Protein AF-A0A0F8VFS8-F1 (afdb_monomer_lite)

Radius of gyration: 10.83 Å; chains: 1; bounding box: 24×27×24 Å

pLDDT: mean 94.19, std 6.98, range [55.81, 98.56]

Structure (mmCIF, N/CA/C/O backbone):
data_AF-A0A0F8VFS8-F1
#
_entry.id   AF-A0A0F8VFS8-F1
#
loop_
_atom_site.group_PDB
_atom_site.id
_atom_site.type_symbol
_atom_site.label_atom_id
_atom_site.label_alt_id
_atom_site.label_comp_id
_atom_site.label_asym_id
_atom_site.label_entity_id
_atom_site.label_seq_id
_atom_site.pdbx_PDB_ins_code
_atom_site.Cartn_x
_atom_site.Cartn_y
_atom_site.Cartn_z
_atom_site.occupancy
_atom_site.B_iso_or_equiv
_atom_site.auth_seq_id
_atom_site.auth_comp_id
_atom_site.auth_asym_id
_atom_site.auth_atom_id
_atom_site.pdbx_PDB_model_num
ATOM 1 N N . MET A 1 1 ? 4.598 18.534 -7.703 1.00 63.56 1 MET A N 1
ATOM 2 C CA . MET A 1 1 ? 3.524 17.538 -7.573 1.00 63.56 1 MET A CA 1
ATOM 3 C C . MET A 1 1 ? 3.307 17.339 -6.096 1.00 63.56 1 MET A C 1
ATOM 5 O O . MET A 1 1 ? 4.237 16.929 -5.404 1.00 63.56 1 MET A O 1
ATOM 9 N N . GLU A 1 2 ? 2.141 17.741 -5.621 1.00 88.38 2 GLU A N 1
ATOM 10 C CA . GLU A 1 2 ? 1.773 17.628 -4.213 1.00 88.38 2 GLU A CA 1
ATOM 11 C C . GLU A 1 2 ? 1.469 16.166 -3.869 1.00 88.38 2 GLU A C 1
ATOM 13 O O . GLU A 1 2 ? 0.960 15.412 -4.701 1.00 88.38 2 GLU A O 1
ATOM 18 N N . ILE A 1 3 ? 1.741 15.745 -2.628 1.00 88.44 3 ILE A N 1
ATOM 19 C CA . ILE A 1 3 ? 1.471 14.363 -2.178 1.00 88.44 3 ILE A CA 1
ATOM 20 C C . ILE A 1 3 ? 0.002 13.979 -2.416 1.00 88.44 3 ILE A C 1
ATOM 22 O O . ILE A 1 3 ? -0.285 12.831 -2.743 1.00 88.44 3 ILE A O 1
ATOM 26 N N . ALA A 1 4 ? -0.925 14.931 -2.281 1.00 93.25 4 ALA A N 1
ATOM 27 C CA . ALA A 1 4 ? -2.352 14.709 -2.504 1.00 93.25 4 ALA A CA 1
ATOM 28 C C . ALA A 1 4 ? -2.698 14.386 -3.971 1.00 93.25 4 ALA A C 1
ATOM 30 O O . ALA A 1 4 ? -3.546 13.531 -4.225 1.00 93.25 4 ALA A O 1
ATOM 31 N N . GLU A 1 5 ? -2.027 15.024 -4.932 1.00 94.31 5 GLU A N 1
ATOM 32 C CA . GLU A 1 5 ? -2.226 14.763 -6.365 1.00 94.31 5 GLU A CA 1
ATOM 33 C C . GLU A 1 5 ? -1.736 13.357 -6.716 1.00 94.31 5 GLU A C 1
ATOM 35 O O . GLU A 1 5 ? -2.457 12.567 -7.322 1.00 94.31 5 GLU A O 1
ATOM 40 N N . VAL A 1 6 ? -0.532 13.011 -6.247 1.00 94.50 6 VAL A N 1
ATOM 41 C CA . VAL A 1 6 ? 0.057 11.683 -6.463 1.00 94.50 6 VAL A CA 1
ATOM 42 C C . VAL A 1 6 ? -0.783 10.598 -5.787 1.00 94.50 6 VAL A C 1
ATOM 44 O O . VAL A 1 6 ? -0.983 9.532 -6.362 1.00 94.50 6 VAL A O 1
ATOM 47 N N . ALA A 1 7 ? -1.314 10.860 -4.590 1.00 96.50 7 ALA A N 1
ATOM 48 C CA . ALA A 1 7 ? -2.184 9.921 -3.886 1.00 96.50 7 ALA A CA 1
ATOM 49 C C . ALA A 1 7 ? -3.484 9.644 -4.650 1.00 96.50 7 ALA A C 1
ATOM 51 O O . ALA A 1 7 ? -3.900 8.493 -4.723 1.00 96.50 7 ALA A O 1
ATOM 52 N N . THR A 1 8 ? -4.081 10.674 -5.254 1.00 95.88 8 THR A N 1
ATOM 53 C CA . THR A 1 8 ? -5.297 10.536 -6.071 1.00 95.88 8 THR A CA 1
ATOM 54 C C . THR A 1 8 ? -5.037 9.674 -7.306 1.00 95.88 8 THR A C 1
ATOM 56 O O . THR A 1 8 ? -5.825 8.789 -7.626 1.00 95.88 8 THR A O 1
ATOM 59 N N . LEU A 1 9 ? -3.891 9.867 -7.967 1.00 95.06 9 LEU A N 1
ATOM 60 C CA . LEU A 1 9 ? -3.492 9.028 -9.097 1.00 95.06 9 LEU A CA 1
ATOM 61 C C . LEU A 1 9 ? -3.258 7.569 -8.671 1.00 95.06 9 LEU A C 1
ATOM 63 O O . LEU A 1 9 ? -3.735 6.648 -9.326 1.00 95.06 9 LEU A O 1
ATOM 67 N N . ILE A 1 10 ? -2.538 7.346 -7.568 1.00 95.69 10 ILE A N 1
ATOM 68 C CA . ILE A 1 10 ? -2.276 5.991 -7.061 1.00 95.69 10 ILE A CA 1
ATOM 69 C C . ILE A 1 10 ? -3.574 5.294 -6.655 1.00 95.69 10 ILE A C 1
ATOM 71 O O . ILE A 1 10 ? -3.725 4.113 -6.945 1.00 95.69 10 ILE A O 1
ATOM 75 N N . GLU A 1 11 ? -4.507 5.997 -6.013 1.00 95.62 11 GLU A N 1
ATOM 76 C CA . GLU A 1 11 ? -5.815 5.442 -5.663 1.00 95.62 11 GLU A CA 1
ATOM 77 C C . GLU A 1 11 ? -6.524 4.867 -6.891 1.00 95.62 11 GLU A C 1
ATOM 79 O O . GLU A 1 11 ? -6.898 3.698 -6.865 1.00 95.62 11 GLU A O 1
ATOM 84 N N . GLN A 1 12 ? -6.622 5.640 -7.976 1.00 94.31 12 GLN A N 1
ATOM 85 C CA . GLN A 1 12 ? -7.230 5.185 -9.231 1.00 94.31 12 GLN A CA 1
ATOM 86 C C . GLN A 1 12 ? -6.499 3.975 -9.821 1.00 94.31 12 GLN A C 1
ATOM 88 O O . GLN A 1 12 ? -7.129 3.039 -10.308 1.00 94.31 12 GLN A O 1
ATOM 93 N N . LEU A 1 13 ? -5.165 3.975 -9.760 1.00 94.12 13 LEU A N 1
ATOM 94 C CA . LEU A 1 13 ? -4.359 2.869 -10.269 1.00 94.12 13 LEU A CA 1
ATOM 95 C C . LEU A 1 13 ? -4.563 1.597 -9.448 1.00 94.12 13 LEU A C 1
ATOM 97 O O . LEU A 1 13 ? -4.676 0.539 -10.050 1.00 94.12 13 LEU A O 1
ATOM 101 N N . ILE A 1 14 ? -4.659 1.687 -8.115 1.00 92.44 14 ILE A N 1
ATOM 102 C CA . ILE A 1 14 ? -4.926 0.542 -7.227 1.00 92.44 14 ILE A CA 1
ATOM 103 C C . ILE A 1 14 ? -6.213 -0.181 -7.635 1.00 92.44 14 ILE A C 1
ATOM 105 O O . ILE A 1 14 ? -6.258 -1.407 -7.571 1.00 92.44 14 ILE A O 1
ATOM 109 N N . GLU A 1 15 ? -7.247 0.547 -8.062 1.00 87.81 15 GLU A N 1
ATOM 110 C CA . GLU A 1 15 ? -8.521 -0.061 -8.474 1.00 87.81 15 GLU A CA 1
ATOM 111 C C . GLU A 1 15 ? -8.418 -0.873 -9.770 1.00 87.81 15 GLU A C 1
ATOM 113 O O . GLU A 1 15 ? -9.264 -1.727 -10.013 1.00 87.81 15 GLU A O 1
ATOM 118 N N . GLY A 1 16 ? -7.383 -0.635 -10.580 1.00 88.19 16 GLY A N 1
ATOM 119 C CA . GLY A 1 16 ? -7.144 -1.342 -11.837 1.00 88.19 16 GLY A CA 1
ATOM 120 C C . GLY A 1 16 ? -6.404 -2.678 -11.702 1.00 88.19 16 GLY A C 1
ATOM 121 O O . GLY A 1 16 ? -6.127 -3.304 -12.722 1.00 88.19 16 GLY A O 1
ATOM 122 N N . TYR A 1 17 ? -6.047 -3.107 -10.487 1.00 88.62 17 TYR A N 1
ATOM 123 C CA . TYR A 1 17 ? -5.332 -4.364 -10.242 1.00 88.62 17 TYR A CA 1
ATOM 124 C C . TYR A 1 17 ? -6.254 -5.422 -9.628 1.00 88.62 17 TYR A C 1
ATOM 126 O O . TYR A 1 17 ? -6.818 -5.202 -8.557 1.00 88.62 17 TYR A O 1
ATOM 134 N N . ASP A 1 18 ? -6.294 -6.609 -10.237 1.00 88.94 18 ASP A N 1
ATOM 135 C CA . ASP A 1 18 ? -7.027 -7.765 -9.697 1.00 88.94 18 ASP A CA 1
ATOM 136 C C . ASP A 1 18 ? -6.416 -8.281 -8.379 1.00 88.94 18 ASP A C 1
ATOM 138 O O . ASP A 1 18 ? -7.136 -8.618 -7.441 1.00 88.94 18 ASP A O 1
ATOM 142 N N . ASP A 1 19 ? -5.079 -8.305 -8.281 1.00 94.75 19 ASP A N 1
ATOM 143 C CA . ASP A 1 19 ? -4.341 -8.681 -7.065 1.00 94.75 19 ASP A CA 1
ATOM 144 C C . ASP A 1 19 ? -3.246 -7.658 -6.734 1.00 94.75 19 ASP A C 1
ATOM 146 O O . ASP A 1 19 ? -2.039 -7.871 -6.908 1.00 94.75 19 ASP A O 1
ATOM 150 N N . ILE A 1 20 ? -3.685 -6.500 -6.245 1.00 95.06 20 ILE A N 1
ATOM 151 C CA . ILE A 1 20 ? -2.774 -5.416 -5.882 1.00 95.06 20 ILE A CA 1
ATOM 152 C C . ILE A 1 20 ? -1.866 -5.757 -4.694 1.00 95.06 20 IL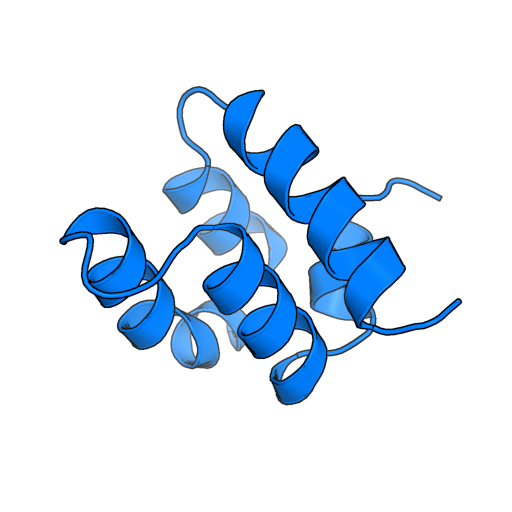E A C 1
ATOM 154 O O . ILE A 1 20 ? -0.751 -5.242 -4.588 1.00 95.06 20 ILE A O 1
ATOM 158 N N . GLU A 1 21 ? -2.312 -6.617 -3.777 1.00 96.06 21 GLU A N 1
ATOM 159 C CA . GLU A 1 21 ? -1.522 -6.949 -2.593 1.00 96.06 21 GLU A CA 1
ATOM 160 C C . GLU A 1 21 ? -0.292 -7.776 -2.973 1.00 96.06 21 GLU A C 1
ATOM 162 O O . GLU A 1 21 ? 0.811 -7.485 -2.498 1.00 96.06 21 GLU A O 1
ATOM 167 N N . THR A 1 22 ? -0.461 -8.782 -3.835 1.00 96.75 22 THR A N 1
ATOM 168 C CA . THR A 1 22 ? 0.667 -9.557 -4.366 1.00 96.75 22 THR A CA 1
ATOM 169 C C . THR A 1 22 ? 1.588 -8.663 -5.190 1.00 96.75 22 THR A C 1
ATOM 171 O O . THR A 1 22 ? 2.796 -8.655 -4.946 1.00 96.75 22 THR A O 1
ATOM 174 N N . TYR A 1 23 ? 1.030 -7.806 -6.052 1.00 96.25 23 TYR A N 1
ATOM 175 C CA . TYR A 1 23 ? 1.811 -6.837 -6.822 1.00 96.25 23 TYR A CA 1
ATOM 176 C C . TYR A 1 23 ? 2.697 -5.944 -5.934 1.00 96.25 23 TYR A C 1
ATOM 178 O O . TYR A 1 23 ? 3.902 -5.807 -6.171 1.00 96.25 23 TYR A O 1
ATOM 186 N N . MET A 1 24 ? 2.134 -5.365 -4.868 1.00 96.31 24 MET A N 1
ATOM 187 C CA . 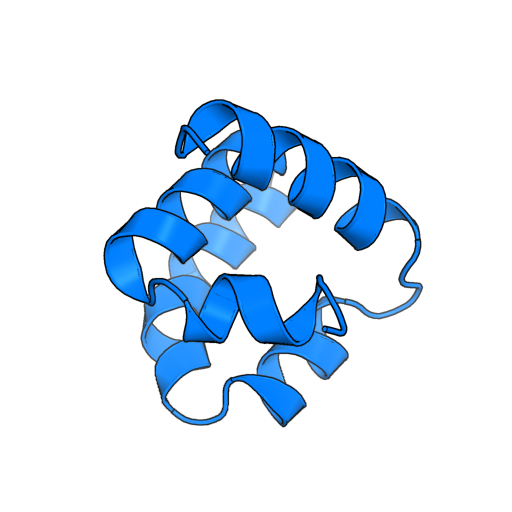MET A 1 24 ? 2.891 -4.536 -3.926 1.00 96.31 24 MET A CA 1
ATOM 188 C C . MET A 1 24 ? 3.966 -5.334 -3.181 1.00 96.31 24 MET A C 1
ATOM 190 O O . MET A 1 24 ? 5.071 -4.824 -2.996 1.00 96.31 24 MET A O 1
ATOM 194 N N . LYS A 1 25 ? 3.683 -6.576 -2.765 1.00 96.81 25 LYS A N 1
ATOM 195 C CA . LYS A 1 25 ? 4.670 -7.451 -2.105 1.00 96.81 25 LYS A CA 1
ATOM 196 C C . LYS A 1 25 ? 5.889 -7.697 -2.990 1.00 96.81 25 LYS A C 1
ATOM 198 O O . LYS A 1 25 ? 7.015 -7.565 -2.512 1.00 96.81 25 LYS A O 1
ATOM 203 N N . GLU A 1 26 ? 5.660 -8.028 -4.257 1.00 96.38 26 GLU A N 1
ATOM 204 C CA . GLU A 1 26 ? 6.719 -8.356 -5.214 1.00 96.38 26 GLU A CA 1
ATOM 205 C C . GLU A 1 26 ? 7.574 -7.134 -5.572 1.00 96.38 26 GLU A C 1
ATOM 207 O O . GLU A 1 26 ? 8.800 -7.227 -5.607 1.00 96.38 26 GLU A O 1
ATOM 212 N N . ASN A 1 27 ? 6.950 -5.968 -5.769 1.00 96.38 27 ASN A N 1
ATOM 213 C CA . ASN A 1 27 ? 7.649 -4.775 -6.256 1.00 96.38 27 ASN A CA 1
ATOM 214 C C . ASN A 1 27 ? 8.258 -3.909 -5.133 1.00 96.38 27 ASN A C 1
ATOM 216 O O . ASN A 1 27 ? 9.271 -3.235 -5.343 1.00 96.38 27 ASN A O 1
ATOM 220 N N . LEU A 1 28 ? 7.691 -3.926 -3.920 1.00 96.12 28 LEU A N 1
ATOM 221 C CA . LEU A 1 28 ? 8.230 -3.171 -2.775 1.00 96.12 28 LEU A CA 1
ATOM 222 C C . LEU A 1 28 ? 9.236 -3.973 -1.943 1.00 96.12 28 LEU A C 1
ATOM 224 O O . LEU A 1 28 ? 10.061 -3.378 -1.244 1.00 96.12 28 LEU A O 1
ATOM 228 N N . GLY A 1 29 ? 9.197 -5.307 -1.994 1.00 94.88 29 GLY A N 1
ATOM 229 C CA . GLY A 1 29 ? 10.114 -6.163 -1.244 1.00 94.88 29 GLY A CA 1
ATOM 230 C C . GLY A 1 29 ? 10.098 -5.860 0.260 1.00 94.88 29 GLY A C 1
ATOM 231 O O . GLY A 1 29 ? 9.073 -5.996 0.924 1.00 94.88 29 GLY A O 1
ATOM 232 N N . SER A 1 30 ? 11.234 -5.436 0.829 1.00 93.81 30 SER A N 1
ATOM 233 C CA . SER A 1 30 ? 11.340 -5.089 2.257 1.00 93.81 30 SER A CA 1
ATOM 234 C C . SER A 1 30 ? 10.413 -3.951 2.681 1.00 93.81 30 SER A C 1
ATOM 236 O O . SER A 1 30 ? 9.906 -3.975 3.805 1.00 93.81 30 SER A O 1
ATOM 238 N N . ASP A 1 31 ? 10.154 -2.995 1.788 1.00 95.12 31 ASP A N 1
ATOM 239 C CA . ASP A 1 31 ? 9.363 -1.800 2.096 1.00 95.12 31 ASP A CA 1
ATOM 240 C C . ASP A 1 31 ? 7.885 -2.147 2.288 1.00 95.12 31 ASP A 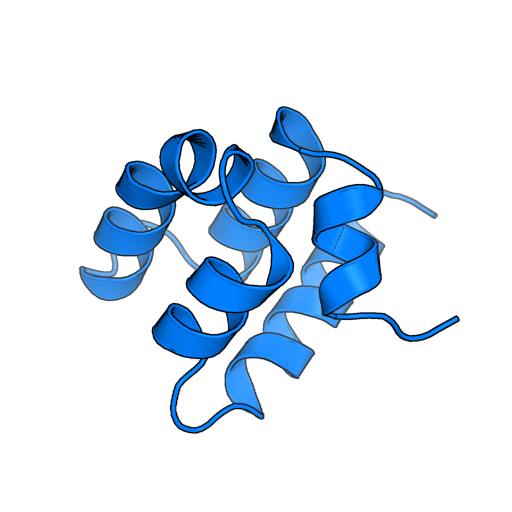C 1
ATOM 242 O O . ASP A 1 31 ? 7.169 -1.461 3.018 1.00 95.12 31 ASP A O 1
ATOM 246 N N . TRP A 1 32 ? 7.441 -3.286 1.745 1.00 97.31 32 TRP A N 1
ATOM 247 C CA . TRP A 1 32 ? 6.108 -3.821 2.004 1.00 97.31 32 TRP A CA 1
ATOM 248 C C . TRP A 1 32 ? 5.827 -3.979 3.503 1.00 97.31 32 TRP A C 1
ATOM 250 O O . TRP A 1 32 ? 4.722 -3.692 3.966 1.00 97.31 32 TRP A O 1
ATOM 260 N N . LYS A 1 33 ? 6.829 -4.378 4.300 1.00 96.38 33 LYS A N 1
ATOM 261 C CA . LYS A 1 33 ? 6.665 -4.560 5.753 1.00 96.38 33 LYS A CA 1
ATOM 262 C C . LYS A 1 33 ? 6.237 -3.268 6.455 1.00 96.38 33 LYS A C 1
ATOM 264 O O . LYS A 1 33 ? 5.519 -3.338 7.447 1.00 96.38 33 LYS A O 1
ATOM 269 N N . VAL A 1 34 ? 6.636 -2.109 5.925 1.00 96.56 34 VAL A N 1
ATOM 270 C CA . VAL A 1 34 ? 6.295 -0.781 6.459 1.00 96.56 34 VAL A CA 1
ATOM 271 C C . VAL A 1 34 ? 4.829 -0.422 6.192 1.00 96.56 34 VAL A C 1
ATOM 273 O O . VAL A 1 34 ? 4.214 0.302 6.980 1.00 96.56 34 VAL A O 1
ATOM 276 N N . LEU A 1 35 ? 4.266 -0.932 5.093 1.00 97.50 35 LEU A N 1
ATOM 277 C CA . LEU A 1 35 ? 2.917 -0.608 4.625 1.00 97.50 35 LEU A CA 1
ATOM 278 C C . LEU A 1 35 ? 1.878 -1.679 4.955 1.00 97.50 35 LEU A C 1
ATOM 280 O O . LEU A 1 35 ? 0.688 -1.375 4.942 1.00 97.50 35 LEU A O 1
ATOM 284 N N . LYS A 1 36 ? 2.306 -2.899 5.301 1.00 97.31 36 LYS A N 1
ATOM 285 C CA . LYS A 1 36 ? 1.428 -4.053 5.543 1.00 97.31 36 LYS A CA 1
ATOM 286 C C . LYS A 1 36 ? 0.290 -3.750 6.522 1.00 97.31 36 LYS A C 1
ATOM 288 O O . LYS A 1 36 ? -0.845 -4.136 6.263 1.00 97.31 36 LYS A O 1
ATOM 293 N N . S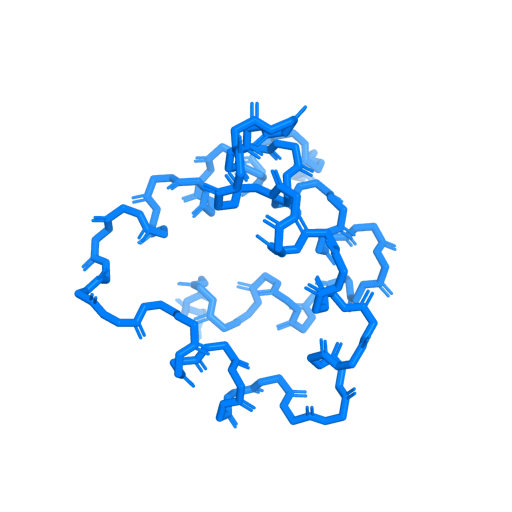ER A 1 37 ? 0.577 -3.069 7.634 1.00 97.88 37 SER A N 1
ATOM 294 C CA . SER A 1 37 ? -0.453 -2.726 8.623 1.00 97.88 37 SER A CA 1
ATOM 295 C C . SER A 1 37 ? -1.460 -1.715 8.075 1.00 97.88 37 SER A C 1
ATOM 297 O O . SER A 1 37 ? -2.659 -1.925 8.205 1.00 97.88 37 SER A O 1
ATOM 299 N N . SER A 1 38 ? -0.999 -0.658 7.403 1.00 98.00 38 SER A N 1
ATOM 300 C CA . SER A 1 38 ? -1.882 0.315 6.751 1.00 98.00 38 SER A CA 1
ATOM 301 C C . SER A 1 38 ? -2.719 -0.317 5.638 1.00 98.00 38 SER A C 1
ATOM 303 O O . SER A 1 38 ? -3.882 0.030 5.485 1.00 98.00 38 SER A O 1
ATOM 305 N N . TRP A 1 39 ? -2.155 -1.261 4.882 1.00 97.75 39 TRP A N 1
ATOM 306 C CA . TRP A 1 39 ? -2.899 -1.990 3.857 1.00 97.75 39 TRP A CA 1
ATOM 307 C C . TRP A 1 39 ? -4.011 -2.850 4.458 1.00 97.75 39 TRP A C 1
ATOM 309 O O . TRP A 1 39 ? -5.128 -2.854 3.952 1.00 97.75 39 TRP A O 1
ATOM 319 N N . GLN A 1 40 ? -3.734 -3.545 5.565 1.00 98.19 40 GLN A N 1
ATOM 320 C CA . GLN A 1 40 ? -4.748 -4.337 6.258 1.00 98.19 40 GLN A CA 1
ATOM 321 C C . GLN A 1 40 ? -5.914 -3.461 6.735 1.00 98.19 40 GLN A C 1
ATOM 323 O O . GLN A 1 40 ? -7.061 -3.774 6.435 1.00 98.19 40 GLN A O 1
ATOM 328 N N . ARG A 1 41 ? -5.607 -2.310 7.345 1.00 98.56 41 ARG A N 1
ATOM 329 C CA . ARG A 1 41 ? -6.607 -1.309 7.746 1.00 98.56 41 ARG A CA 1
ATOM 330 C C . ARG A 1 41 ? -7.422 -0.786 6.560 1.00 98.56 41 ARG A C 1
ATOM 332 O O . ARG A 1 41 ? -8.612 -0.529 6.691 1.00 98.56 41 ARG A O 1
ATOM 339 N N . CYS A 1 42 ? -6.794 -0.655 5.389 1.00 97.69 42 CYS A N 1
ATOM 340 C CA . CYS A 1 42 ? -7.486 -0.272 4.161 1.00 97.69 42 CYS A CA 1
ATOM 341 C C . CYS A 1 42 ? -8.480 -1.350 3.699 1.00 97.69 42 CYS A C 1
ATOM 343 O O . CY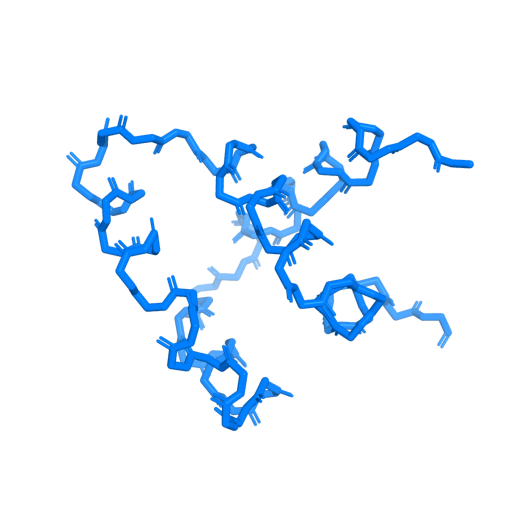S A 1 42 ? -9.626 -1.037 3.392 1.00 97.69 42 CYS A O 1
ATOM 345 N N . LYS A 1 43 ? -8.083 -2.629 3.727 1.00 96.81 43 LYS A N 1
ATOM 346 C CA . LYS A 1 43 ? -8.976 -3.760 3.408 1.00 96.81 43 LYS A CA 1
ATOM 347 C C . LYS A 1 43 ? -10.139 -3.904 4.388 1.00 96.81 43 LYS A C 1
ATOM 349 O O . LYS A 1 43 ? -11.214 -4.337 3.994 1.00 96.81 43 LYS A O 1
ATOM 354 N N . GLU A 1 44 ? -9.917 -3.557 5.651 1.00 98.06 44 GLU A N 1
ATOM 355 C CA . GLU A 1 44 ? -10.940 -3.564 6.703 1.00 98.06 44 GLU A CA 1
ATOM 356 C C . GLU A 1 44 ? -11.876 -2.345 6.630 1.00 98.06 44 GLU A C 1
ATOM 358 O O . GLU A 1 44 ? -12.858 -2.280 7.363 1.00 98.06 44 GLU A O 1
ATOM 363 N N . GLY A 1 45 ? -11.606 -1.392 5.729 1.00 97.62 45 GLY A N 1
ATOM 364 C CA . GLY A 1 45 ? -12.405 -0.179 5.557 1.00 97.62 45 GLY A CA 1
ATOM 365 C C . GLY A 1 45 ? -12.150 0.899 6.613 1.00 97.62 45 GLY A C 1
ATOM 366 O O . GLY A 1 45 ? -12.878 1.887 6.650 1.00 97.62 45 GLY A O 1
ATOM 367 N N . GLU A 1 46 ? -11.123 0.750 7.457 1.00 98.31 46 GLU A N 1
ATOM 368 C CA . GLU A 1 46 ? -10.755 1.761 8.458 1.00 98.31 46 GLU A CA 1
ATOM 369 C C . GLU A 1 46 ? -10.124 3.011 7.837 1.00 98.31 46 GLU A C 1
ATOM 371 O O . GLU A 1 46 ? -10.210 4.097 8.409 1.00 98.31 46 GLU A O 1
ATOM 376 N N . ILE A 1 47 ? -9.427 2.841 6.709 1.00 98.31 47 ILE A N 1
ATOM 377 C CA . ILE A 1 47 ? -8.861 3.934 5.916 1.00 98.31 47 ILE A CA 1
ATOM 378 C C . ILE A 1 47 ? -9.176 3.724 4.437 1.00 98.31 47 ILE A C 1
ATOM 380 O O . ILE A 1 47 ? -9.249 2.599 3.941 1.00 98.31 47 ILE A O 1
ATOM 384 N N . THR A 1 48 ? -9.307 4.820 3.711 1.00 97.75 48 THR A N 1
ATOM 385 C CA . THR A 1 48 ? -9.505 4.819 2.260 1.00 97.75 48 THR A CA 1
ATOM 386 C C . THR A 1 48 ? -8.229 4.421 1.509 1.00 97.75 48 THR A C 1
ATOM 388 O O . THR A 1 48 ? -7.113 4.491 2.040 1.00 97.75 48 THR A O 1
ATOM 391 N N . LYS A 1 49 ? -8.370 4.036 0.234 1.00 96.94 49 LYS A N 1
ATOM 392 C CA . LYS A 1 49 ? -7.224 3.793 -0.660 1.00 96.94 49 LYS A CA 1
ATOM 393 C C . LYS A 1 49 ? -6.392 5.061 -0.846 1.00 96.94 49 LYS A C 1
ATOM 395 O O . LYS A 1 49 ? -5.165 4.979 -0.837 1.00 96.94 49 LYS A O 1
ATOM 400 N N . TRP A 1 50 ? -7.032 6.228 -0.929 1.00 97.31 50 TRP A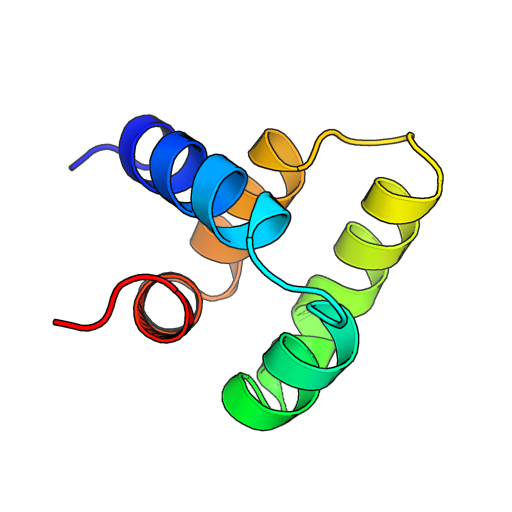 N 1
ATOM 401 C CA . TRP A 1 50 ? -6.352 7.523 -0.917 1.00 97.31 50 TRP A CA 1
ATOM 402 C C . TRP A 1 50 ? -5.485 7.742 0.330 1.00 97.31 50 TRP A C 1
ATOM 404 O O . TRP A 1 50 ? -4.313 8.116 0.231 1.00 97.31 50 TRP A O 1
ATOM 414 N N . GLU A 1 51 ? -6.022 7.475 1.525 1.00 98.25 51 GLU A N 1
ATOM 415 C CA . GLU A 1 51 ? -5.261 7.577 2.776 1.00 98.25 51 GLU A CA 1
ATOM 416 C C . GLU A 1 51 ? -4.104 6.579 2.817 1.00 98.25 51 GLU A C 1
ATOM 418 O O . GLU A 1 51 ? -2.989 6.940 3.208 1.00 98.25 51 GLU A O 1
ATOM 423 N N . PHE A 1 52 ? -4.331 5.348 2.355 1.00 98.19 52 PHE A N 1
ATOM 424 C CA . PHE A 1 52 ? -3.267 4.367 2.184 1.00 98.19 52 PHE A CA 1
ATOM 425 C C . PHE A 1 52 ? -2.175 4.880 1.235 1.00 98.19 52 PHE A C 1
ATOM 427 O O . PHE A 1 52 ? -0.994 4.828 1.588 1.00 98.19 52 PHE A O 1
ATOM 434 N N . ALA A 1 53 ? -2.545 5.440 0.081 1.00 97.62 53 ALA A N 1
ATOM 435 C CA . ALA A 1 53 ? -1.604 5.994 -0.885 1.00 97.62 53 ALA A CA 1
ATOM 436 C C . ALA A 1 53 ? -0.772 7.131 -0.275 1.00 97.62 53 ALA A C 1
ATOM 438 O O . ALA A 1 53 ? 0.451 7.151 -0.425 1.00 97.62 53 ALA A O 1
ATOM 439 N N . LYS A 1 54 ? -1.390 8.028 0.506 1.00 98.00 54 LYS A N 1
ATOM 440 C CA . LYS A 1 54 ? -0.661 9.065 1.256 1.00 98.00 54 LYS A CA 1
ATOM 441 C C . LYS A 1 54 ? 0.317 8.485 2.266 1.00 98.00 54 LYS A C 1
ATOM 443 O O . LYS A 1 54 ? 1.430 8.995 2.389 1.00 98.00 54 LYS A O 1
ATOM 448 N N . ILE A 1 55 ? -0.067 7.432 2.988 1.00 97.81 55 ILE A N 1
ATOM 449 C CA . ILE A 1 55 ? 0.835 6.757 3.930 1.00 97.81 55 ILE A CA 1
ATOM 450 C C . ILE A 1 55 ? 2.004 6.109 3.180 1.00 97.81 55 ILE A C 1
ATOM 452 O O . ILE A 1 55 ? 3.147 6.246 3.616 1.00 97.81 55 ILE A O 1
ATOM 456 N N . GLY A 1 56 ? 1.737 5.454 2.047 1.00 97.56 56 GLY A N 1
ATOM 457 C CA . GLY A 1 56 ? 2.755 4.891 1.161 1.00 97.56 56 GLY A CA 1
ATOM 458 C C . GLY A 1 56 ? 3.765 5.940 0.704 1.00 97.56 56 GLY A C 1
ATOM 459 O O . GLY A 1 56 ? 4.970 5.776 0.898 1.00 97.56 56 GLY A O 1
ATOM 460 N N . LEU A 1 57 ? 3.271 7.069 0.196 1.00 97.00 57 LEU A N 1
ATOM 461 C CA . LEU A 1 57 ? 4.094 8.203 -0.225 1.00 97.00 57 LEU A CA 1
ATOM 462 C C . LEU A 1 57 ? 4.885 8.822 0.933 1.00 97.00 57 LEU A C 1
ATOM 464 O O . LEU A 1 57 ? 6.045 9.170 0.755 1.00 97.00 57 LEU A O 1
ATOM 468 N N . SER A 1 58 ? 4.294 8.935 2.121 1.00 97.12 58 SER A N 1
ATOM 469 C CA . SER A 1 58 ? 4.957 9.523 3.291 1.00 97.12 58 SER A CA 1
ATOM 470 C C . SER A 1 58 ? 6.059 8.623 3.864 1.00 97.12 58 SER A C 1
ATOM 472 O O . SER A 1 58 ? 7.130 9.108 4.224 1.00 97.12 58 SER A O 1
ATOM 474 N N . LYS A 1 59 ? 5.832 7.303 3.927 1.00 96.56 59 LYS A N 1
ATOM 475 C CA . LYS A 1 59 ? 6.767 6.357 4.561 1.00 96.56 59 LYS A CA 1
ATOM 476 C C . LYS A 1 59 ? 7.818 5.782 3.615 1.00 96.56 59 LYS A C 1
ATOM 478 O O . LYS A 1 59 ? 8.937 5.529 4.045 1.00 96.56 59 LYS A O 1
ATOM 483 N N . VAL A 1 60 ? 7.448 5.523 2.363 1.00 96.44 60 VAL A N 1
ATOM 484 C CA . VAL A 1 60 ? 8.300 4.840 1.369 1.00 96.44 60 VAL A CA 1
ATOM 485 C C . VAL A 1 60 ? 8.714 5.792 0.238 1.00 96.44 60 VAL A C 1
ATOM 487 O O . VAL A 1 60 ? 9.715 5.568 -0.445 1.00 96.44 60 VAL A O 1
ATOM 490 N N . GLY A 1 61 ? 8.003 6.906 0.053 1.00 94.75 61 GLY A N 1
ATOM 491 C CA . GLY A 1 61 ? 8.412 7.957 -0.873 1.00 94.75 61 GLY A CA 1
ATOM 492 C C . GLY A 1 61 ? 8.294 7.555 -2.339 1.00 94.75 61 GLY A C 1
ATOM 493 O O . GLY A 1 61 ? 7.377 6.844 -2.757 1.00 94.75 61 GLY A O 1
ATOM 494 N N . LYS A 1 62 ? 9.255 8.025 -3.141 1.00 93.12 62 LYS A N 1
ATOM 495 C CA . LYS A 1 62 ? 9.268 7.852 -4.603 1.00 93.12 62 LYS A CA 1
ATOM 496 C C . LYS A 1 62 ? 9.247 6.391 -5.040 1.00 93.12 62 LYS A C 1
ATOM 498 O O . LYS A 1 62 ? 8.722 6.103 -6.106 1.00 93.12 62 LYS A O 1
ATOM 503 N N . ARG A 1 63 ? 9.781 5.471 -4.230 1.00 93.88 63 ARG A N 1
ATOM 504 C CA . ARG A 1 63 ? 9.749 4.040 -4.544 1.00 93.88 63 ARG A CA 1
ATOM 505 C C . ARG A 1 63 ? 8.327 3.486 -4.536 1.00 93.88 63 ARG A C 1
ATOM 507 O O . ARG A 1 63 ? 7.989 2.716 -5.423 1.00 93.88 63 ARG A O 1
ATOM 514 N N . PHE A 1 64 ? 7.489 3.919 -3.594 1.00 96.50 64 PHE A N 1
ATOM 515 C CA . PHE A 1 64 ? 6.075 3.547 -3.592 1.00 96.50 64 PHE A CA 1
ATOM 516 C C . PHE A 1 64 ? 5.357 4.129 -4.804 1.00 96.50 64 PHE A C 1
ATOM 518 O O . PHE A 1 64 ? 4.664 3.403 -5.499 1.00 96.50 64 PHE A O 1
ATOM 525 N N . ALA A 1 65 ? 5.585 5.405 -5.122 1.00 95.38 65 ALA A N 1
ATOM 526 C CA . ALA A 1 65 ? 5.013 5.999 -6.329 1.00 95.38 65 ALA A CA 1
ATOM 527 C C . ALA A 1 65 ? 5.447 5.258 -7.609 1.00 95.38 65 ALA A C 1
ATOM 529 O O . ALA A 1 65 ? 4.617 4.995 -8.473 1.00 95.38 65 ALA A O 1
ATOM 530 N N . GLY A 1 66 ? 6.727 4.891 -7.708 1.00 95.06 66 GLY A N 1
ATOM 531 C CA . GLY A 1 66 ? 7.324 4.300 -8.906 1.00 95.06 66 GLY A CA 1
ATOM 532 C C . GLY A 1 66 ? 6.829 2.898 -9.253 1.00 95.06 66 GLY A C 1
ATOM 533 O O . GLY A 1 66 ? 6.941 2.504 -10.409 1.00 95.06 66 GLY A O 1
ATOM 534 N N . ILE A 1 67 ? 6.251 2.152 -8.303 1.00 94.94 67 ILE A N 1
ATOM 535 C CA . ILE A 1 67 ? 5.600 0.880 -8.650 1.00 94.94 67 ILE A CA 1
ATOM 536 C C . ILE A 1 67 ? 4.258 1.114 -9.360 1.00 94.94 67 ILE A C 1
ATOM 538 O O . ILE A 1 67 ? 3.854 0.313 -10.184 1.00 94.94 67 ILE A O 1
ATOM 542 N N . PHE A 1 68 ? 3.573 2.230 -9.116 1.00 94.19 68 PHE A N 1
ATOM 543 C CA . PHE A 1 68 ? 2.293 2.524 -9.772 1.00 94.19 68 PHE A CA 1
ATOM 544 C C . PHE A 1 68 ? 2.472 3.359 -11.036 1.00 94.19 68 PHE A C 1
ATOM 546 O O . PHE A 1 68 ? 1.855 3.098 -12.067 1.00 94.19 68 PHE A O 1
ATOM 553 N N . ILE A 1 69 ? 3.324 4.375 -10.950 1.00 91.00 69 ILE A N 1
ATOM 554 C CA . ILE A 1 69 ? 3.539 5.364 -11.995 1.00 91.00 69 ILE A CA 1
ATOM 555 C C . ILE A 1 69 ? 4.801 4.948 -12.741 1.00 91.00 69 ILE A C 1
ATOM 557 O O . ILE A 1 69 ? 5.914 5.284 -12.334 1.00 91.00 69 ILE A O 1
ATOM 561 N N . LYS A 1 70 ? 4.621 4.185 -13.822 1.00 73.56 70 LYS A N 1
ATOM 562 C CA . LYS A 1 70 ? 5.712 3.871 -14.747 1.00 73.56 70 LYS A CA 1
ATOM 563 C C . LYS A 1 70 ? 6.139 5.165 -15.445 1.00 73.56 70 LYS A C 1
ATOM 565 O O . LYS A 1 70 ? 5.405 5.677 -16.287 1.00 73.56 70 LYS A O 1
ATOM 570 N N . VAL A 1 71 ? 7.290 5.694 -15.037 1.00 55.81 71 VAL A N 1
ATOM 571 C CA . VAL A 1 71 ? 8.054 6.726 -15.757 1.00 55.81 71 VAL A CA 1
ATOM 572 C C . VAL A 1 71 ? 9.029 6.085 -16.726 1.00 55.81 71 VAL A C 1
ATOM 574 O O . VAL A 1 71 ? 9.565 5.006 -16.385 1.00 55.81 71 VAL A O 1
#

Sequence (71 aa):
MEIAEVATLIEQLIEGYDDIETYMKENLGSDWKVLKSSWQRCKEGEITKWEFAKIGLSKVGKRFAGIFIKV

Foldseek 3Di:
DDLLVLLVQQLVLCVVDPCVLVLCCVQVPVCCVVLVVVVVCCVVVVDDSSVSSSSQCVRVNPSSSCSRDPD

Secondary structure (DSSP, 8-state):
--HHHHHHHHHHHHHT-TTHHHHHHHHHGGGHHHHHHHHHHHHTTSS-HHHHHHHHHHHTTHHHHHHHS--